Protein AF-A0AAD5PDT8-F1 (afdb_monomer_lite)

Sequence (99 aa):
MDTKLATRLEVLADNSLPTVYERNRLKQLKLNYDKYEATIQKNLTQLRDGLKTLEQQLAEEEESGVTDTKPHEDQLIQLQVKVDKLEVLLGNNDDERAR

Secondary structure (DSSP, 8-state):
--HHHHHHHHHHHHHHHHHHHHHHHHHHTT---HHHHHHHHHHHHHHHHHHHHHHHHHHHHHHTT-S--HHHHHHHHHHHHHHHHHHHHHHHHHHTT--

Radius of gyration: 16.23 Å; chains: 1; bounding box: 42×20×45 Å

Structure (mmCIF, N/CA/C/O backbone):
data_AF-A0AAD5PDT8-F1
#
_entry.id   AF-A0AAD5PDT8-F1
#
loop_
_atom_site.group_PDB
_atom_site.id
_atom_site.type_symbol
_atom_site.label_atom_id
_atom_site.label_alt_id
_atom_site.label_comp_id
_atom_site.label_asym_id
_atom_site.label_entity_id
_atom_site.label_seq_id
_atom_site.pdbx_PDB_ins_code
_atom_site.Cartn_x
_atom_site.Cartn_y
_atom_site.Cartn_z
_atom_site.occupancy
_atom_site.B_iso_or_equiv
_atom_site.auth_seq_id
_atom_site.auth_comp_id
_atom_site.auth_asym_id
_atom_site.auth_atom_id
_atom_site.pdbx_PDB_model_num
ATOM 1 N N . MET A 1 1 ? 13.331 1.578 -12.427 1.00 85.50 1 MET A N 1
ATOM 2 C CA . MET A 1 1 ? 12.405 1.698 -11.314 1.00 85.50 1 MET A CA 1
ATOM 3 C C . MET A 1 1 ? 13.212 1.965 -10.055 1.00 85.50 1 MET A C 1
ATOM 5 O O . MET A 1 1 ? 14.273 1.373 -9.865 1.00 85.50 1 MET A O 1
ATOM 9 N N . ASP A 1 2 ? 12.744 2.859 -9.186 1.00 90.06 2 ASP A N 1
ATOM 10 C CA . ASP A 1 2 ? 13.375 3.128 -7.894 1.00 90.06 2 ASP A CA 1
ATOM 11 C C . ASP A 1 2 ? 13.110 1.975 -6.910 1.00 90.06 2 ASP A C 1
ATOM 13 O O . ASP A 1 2 ? 12.076 1.895 -6.242 1.00 90.06 2 ASP A O 1
ATOM 17 N N . THR A 1 3 ? 14.090 1.083 -6.784 1.00 89.25 3 THR A N 1
ATOM 18 C CA . THR A 1 3 ? 14.032 -0.069 -5.874 1.00 89.25 3 THR A CA 1
ATOM 19 C C . THR A 1 3 ? 13.965 0.338 -4.401 1.00 89.25 3 THR A C 1
ATOM 21 O O . THR A 1 3 ? 13.364 -0.373 -3.597 1.00 89.25 3 THR A O 1
ATOM 24 N N . LYS A 1 4 ? 14.506 1.506 -4.019 1.00 92.81 4 LYS A N 1
ATOM 25 C CA . LYS A 1 4 ? 14.421 2.002 -2.635 1.00 92.81 4 LYS A CA 1
ATOM 26 C C . LYS A 1 4 ? 13.009 2.458 -2.311 1.00 92.81 4 LYS A C 1
ATOM 28 O O . LYS A 1 4 ? 12.538 2.222 -1.196 1.00 92.81 4 LYS A O 1
ATOM 33 N N . LEU A 1 5 ? 12.349 3.125 -3.256 1.00 92.50 5 LEU A N 1
ATOM 34 C CA . LEU A 1 5 ? 10.937 3.467 -3.128 1.00 92.50 5 LEU A CA 1
ATOM 35 C C . LEU A 1 5 ? 10.099 2.191 -3.000 1.00 92.50 5 LEU A C 1
ATOM 37 O O . LEU A 1 5 ? 9.337 2.085 -2.044 1.00 92.50 5 LEU A O 1
ATOM 41 N N . ALA A 1 6 ? 10.314 1.197 -3.864 1.00 91.88 6 ALA A N 1
ATOM 42 C CA . ALA A 1 6 ? 9.591 -0.074 -3.809 1.00 91.88 6 ALA A CA 1
ATOM 43 C C . ALA A 1 6 ? 9.722 -0.778 -2.445 1.00 91.88 6 ALA A C 1
ATOM 45 O O . ALA A 1 6 ? 8.715 -1.126 -1.832 1.00 91.88 6 ALA A O 1
ATOM 46 N N . THR A 1 7 ? 10.934 -0.883 -1.890 1.00 93.69 7 THR A N 1
ATOM 47 C CA . THR A 1 7 ? 11.143 -1.455 -0.546 1.00 93.69 7 THR A CA 1
ATOM 48 C C . THR A 1 7 ? 10.466 -0.638 0.559 1.00 93.69 7 THR A C 1
ATOM 50 O O . THR A 1 7 ? 9.931 -1.199 1.513 1.00 93.69 7 THR A O 1
ATOM 53 N N . ARG A 1 8 ? 10.458 0.698 0.462 1.00 95.31 8 ARG A N 1
ATOM 54 C CA . ARG A 1 8 ? 9.752 1.547 1.439 1.00 95.31 8 ARG A CA 1
ATOM 55 C C . ARG A 1 8 ? 8.244 1.327 1.398 1.00 95.31 8 ARG A C 1
ATOM 57 O O . ARG A 1 8 ? 7.628 1.272 2.460 1.00 95.31 8 ARG A O 1
ATOM 64 N N . LEU A 1 9 ? 7.666 1.203 0.204 1.00 94.75 9 LEU A N 1
ATOM 65 C CA . LEU A 1 9 ? 6.246 0.892 0.042 1.00 94.75 9 LEU A CA 1
ATOM 66 C C . LEU A 1 9 ? 5.929 -0.504 0.573 1.00 94.75 9 LEU A C 1
ATOM 68 O O . LEU A 1 9 ? 4.901 -0.686 1.215 1.00 94.75 9 LEU A O 1
ATOM 72 N N . GLU A 1 10 ? 6.838 -1.460 0.397 1.00 94.31 10 GLU A N 1
ATOM 73 C CA . GLU A 1 10 ? 6.676 -2.805 0.936 1.00 94.31 10 GLU A CA 1
ATOM 74 C C . GLU A 1 10 ? 6.577 -2.798 2.464 1.00 94.31 10 GLU A C 1
ATOM 76 O O . GLU A 1 10 ? 5.608 -3.296 3.037 1.00 94.31 10 GLU A O 1
ATOM 81 N N . VAL A 1 11 ? 7.528 -2.133 3.123 1.00 95.19 11 VAL A N 1
ATOM 82 C CA . VAL A 1 11 ? 7.529 -1.966 4.581 1.00 95.19 11 VAL A CA 1
ATOM 83 C C . VAL A 1 11 ? 6.292 -1.195 5.051 1.00 95.19 11 VAL A C 1
ATOM 85 O O . VAL A 1 11 ? 5.722 -1.507 6.097 1.00 95.19 11 VAL A O 1
ATOM 88 N N . LEU A 1 12 ? 5.851 -0.187 4.296 1.00 95.25 12 LEU A N 1
ATOM 89 C CA . LEU A 1 12 ? 4.644 0.570 4.616 1.00 95.25 12 LEU A CA 1
ATOM 90 C C . LEU A 1 12 ? 3.381 -0.299 4.518 1.00 95.25 12 LEU A C 1
ATOM 92 O O . LEU A 1 12 ? 2.519 -0.205 5.395 1.00 95.25 12 LEU A O 1
ATOM 96 N N . ALA A 1 13 ? 3.274 -1.153 3.499 1.00 93.94 13 ALA A N 1
ATOM 97 C CA . ALA A 1 13 ? 2.159 -2.079 3.333 1.00 93.94 13 ALA A CA 1
ATOM 98 C C . ALA A 1 13 ? 2.125 -3.106 4.475 1.00 93.94 13 ALA A C 1
ATOM 100 O O . ALA A 1 13 ? 1.091 -3.272 5.128 1.00 93.94 13 ALA A O 1
ATOM 101 N N . ASP A 1 14 ? 3.273 -3.710 4.789 1.00 93.81 14 ASP A N 1
ATOM 102 C CA . ASP A 1 14 ? 3.390 -4.712 5.850 1.00 93.81 14 ASP A CA 1
ATOM 103 C C . ASP A 1 14 ? 3.058 -4.117 7.232 1.00 93.81 14 ASP A C 1
ATOM 105 O O . ASP A 1 14 ? 2.330 -4.726 8.015 1.00 93.81 14 ASP A O 1
ATOM 109 N N . ASN A 1 15 ? 3.493 -2.884 7.514 1.00 93.25 15 ASN A N 1
ATOM 110 C CA . ASN A 1 15 ? 3.171 -2.187 8.768 1.00 93.25 15 ASN A CA 1
ATOM 111 C C . ASN A 1 15 ? 1.721 -1.677 8.836 1.00 93.25 15 ASN A C 1
ATOM 113 O O . ASN A 1 15 ? 1.175 -1.463 9.925 1.00 93.25 15 ASN A O 1
ATOM 117 N N . SER A 1 16 ? 1.073 -1.475 7.689 1.00 93.81 16 SER A N 1
ATOM 118 C CA . SER A 1 16 ? -0.331 -1.057 7.640 1.00 93.81 16 SER A CA 1
ATOM 119 C C . SER A 1 16 ? -1.279 -2.214 7.951 1.00 93.81 16 SER A C 1
ATOM 121 O O . SER A 1 16 ? -2.343 -1.986 8.528 1.00 93.81 16 SER A O 1
ATOM 123 N N . LEU A 1 17 ? -0.879 -3.455 7.662 1.00 93.31 17 LEU A N 1
ATOM 124 C CA . LEU A 1 17 ? -1.707 -4.642 7.863 1.00 93.31 17 LEU A CA 1
ATOM 125 C C . LEU A 1 17 ? -2.147 -4.845 9.334 1.00 93.31 17 LEU A C 1
ATOM 127 O O . LEU A 1 17 ? -3.356 -4.945 9.565 1.00 93.31 17 LEU A O 1
ATOM 131 N N . PRO A 1 18 ? -1.259 -4.823 10.354 1.00 92.69 18 PRO A N 1
ATOM 132 C CA . PRO A 1 18 ? -1.673 -4.890 11.760 1.00 92.69 18 PRO A CA 1
ATOM 133 C C . PRO A 1 18 ? -2.620 -3.758 12.170 1.00 92.69 18 PRO A C 1
ATOM 135 O O . PRO A 1 18 ? -3.553 -3.971 12.944 1.00 92.69 18 PRO A O 1
ATOM 138 N N . THR A 1 19 ? -2.401 -2.557 11.627 1.00 92.69 19 THR A N 1
ATOM 139 C CA . THR A 1 19 ? -3.216 -1.372 11.925 1.00 92.69 19 THR A CA 1
ATOM 140 C C . THR A 1 19 ? -4.644 -1.546 11.404 1.00 92.69 19 THR A C 1
ATOM 142 O O . THR A 1 19 ? -5.603 -1.249 12.117 1.00 92.69 19 THR A O 1
ATOM 145 N N . VAL A 1 20 ? -4.797 -2.090 10.191 1.00 93.56 20 VAL A N 1
ATOM 146 C CA . VAL A 1 20 ? -6.102 -2.438 9.607 1.00 93.56 20 VAL A CA 1
ATOM 147 C C . VAL A 1 20 ? -6.802 -3.521 10.430 1.00 93.56 20 VAL A C 1
ATOM 149 O O . VAL A 1 20 ? -7.981 -3.369 10.751 1.00 93.56 20 VAL A O 1
ATOM 152 N N . TYR A 1 21 ? -6.090 -4.577 10.834 1.00 92.44 21 TYR A N 1
ATOM 153 C CA . TYR A 1 21 ? -6.668 -5.632 11.672 1.00 92.44 21 TYR A CA 1
ATOM 154 C C . TYR A 1 21 ? -7.176 -5.107 13.017 1.00 92.44 21 TYR A C 1
ATOM 156 O O . TYR A 1 21 ? -8.303 -5.420 13.402 1.00 92.44 21 TYR A O 1
ATOM 164 N N . GLU A 1 22 ? -6.395 -4.281 13.717 1.00 91.38 22 GLU A N 1
ATOM 165 C CA . GLU A 1 22 ? -6.820 -3.720 15.003 1.00 91.38 22 GLU A CA 1
ATOM 166 C C . GLU A 1 22 ? -8.006 -2.759 14.833 1.00 91.38 22 GLU A C 1
ATOM 168 O O . GLU A 1 22 ? -8.982 -2.852 15.579 1.00 91.38 22 GLU A O 1
ATOM 173 N N . ARG A 1 23 ? -7.996 -1.901 13.801 1.00 93.06 23 ARG A N 1
ATOM 174 C CA . ARG A 1 23 ? -9.149 -1.048 13.456 1.00 93.06 23 ARG A CA 1
ATOM 175 C C . ARG A 1 23 ? -10.408 -1.882 13.243 1.00 93.06 23 ARG A C 1
ATOM 177 O O . ARG A 1 23 ? -11.459 -1.561 13.796 1.00 93.06 23 ARG A O 1
ATOM 184 N N . ASN A 1 24 ? -10.308 -2.962 12.473 1.00 91.12 24 ASN A N 1
ATOM 185 C CA . ASN A 1 24 ? -11.431 -3.846 12.176 1.00 91.12 24 ASN A CA 1
ATOM 186 C C . ASN A 1 24 ? -11.937 -4.569 13.429 1.00 91.12 24 ASN A C 1
ATOM 188 O O . ASN A 1 24 ? -13.142 -4.604 13.675 1.00 91.12 24 ASN A O 1
ATOM 192 N N . ARG A 1 25 ? -11.030 -5.061 14.278 1.00 91.50 25 ARG A N 1
ATOM 193 C CA . ARG A 1 25 ? -11.372 -5.663 15.571 1.00 91.50 25 ARG A CA 1
ATOM 194 C C . ARG A 1 25 ? -12.123 -4.681 16.474 1.00 91.50 25 ARG A C 1
ATOM 196 O O . ARG A 1 25 ? -13.152 -5.035 17.047 1.00 91.50 25 ARG A O 1
ATOM 203 N N . LEU A 1 26 ? -11.664 -3.435 16.575 1.00 90.94 26 LEU A N 1
ATOM 204 C CA . LEU A 1 26 ? -12.336 -2.400 17.367 1.00 90.94 26 LEU A CA 1
ATOM 205 C C . LEU A 1 26 ? -13.704 -2.019 16.789 1.00 90.94 26 LEU A C 1
ATOM 207 O O . LEU A 1 26 ? -14.666 -1.906 17.551 1.00 90.94 26 LEU A O 1
ATOM 211 N N . LYS A 1 27 ? -13.824 -1.914 15.457 1.00 89.38 27 LYS A N 1
ATOM 212 C CA . LYS A 1 27 ? -15.109 -1.721 14.759 1.00 89.38 27 LYS A CA 1
ATOM 213 C C . LYS A 1 27 ? -16.085 -2.860 15.070 1.00 89.38 27 LYS A C 1
ATOM 215 O O . LYS A 1 27 ? -17.260 -2.618 15.359 1.00 89.38 27 LYS A O 1
ATOM 220 N N . GLN A 1 28 ? -15.611 -4.107 15.083 1.00 89.50 28 GLN A N 1
ATOM 221 C CA . GLN A 1 28 ? -16.437 -5.264 15.431 1.00 89.50 28 GLN A CA 1
ATOM 222 C C . GLN A 1 28 ? -16.940 -5.204 16.879 1.00 89.50 28 GLN A C 1
ATOM 224 O O . GLN A 1 28 ? -18.124 -5.460 17.117 1.00 89.50 28 GLN A O 1
ATOM 229 N N . LEU A 1 29 ? -16.079 -4.790 17.811 1.00 91.81 29 LEU A N 1
ATOM 230 C CA . LEU A 1 29 ? -16.392 -4.613 19.232 1.00 91.81 29 LEU A CA 1
ATOM 231 C C . LEU A 1 29 ? -17.188 -3.332 19.546 1.00 91.81 29 LEU A C 1
ATOM 233 O O . LEU A 1 29 ? -17.520 -3.106 20.707 1.00 91.81 29 LEU A O 1
ATOM 237 N N . LYS A 1 30 ? -17.509 -2.502 18.539 1.00 90.00 30 LYS A N 1
ATOM 238 C CA . LYS A 1 30 ? -18.164 -1.188 18.701 1.00 90.00 30 LYS A CA 1
ATOM 239 C C . LYS A 1 30 ? -17.392 -0.250 19.646 1.00 90.00 30 LYS A C 1
ATOM 241 O O . LYS A 1 30 ? -17.988 0.537 20.378 1.00 90.00 30 LYS A O 1
ATOM 246 N N . LEU A 1 31 ? -16.065 -0.355 19.638 1.00 91.69 31 LEU A N 1
ATOM 247 C CA . LEU A 1 31 ? -15.155 0.523 20.372 1.00 91.69 31 LEU A CA 1
ATOM 248 C C . LEU A 1 31 ? -14.658 1.653 19.464 1.00 91.69 31 LEU A C 1
ATOM 250 O O . LEU A 1 31 ? -14.809 1.592 18.247 1.00 91.69 31 LEU A O 1
ATOM 254 N N . ASN A 1 32 ? -14.036 2.676 20.053 1.00 88.81 32 ASN A N 1
ATOM 255 C CA . ASN A 1 32 ? -13.476 3.792 19.294 1.00 88.81 32 ASN A CA 1
ATOM 256 C C . ASN A 1 32 ? -12.320 3.317 18.389 1.00 88.81 32 ASN A C 1
ATOM 258 O O . ASN A 1 32 ? -11.221 3.023 18.872 1.00 88.81 32 ASN A O 1
ATOM 262 N N . TYR A 1 33 ? -12.586 3.262 17.083 1.00 88.94 33 TYR A N 1
ATOM 263 C CA . TYR A 1 33 ? -11.627 2.902 16.039 1.00 88.94 33 TYR A CA 1
ATOM 264 C C . TYR A 1 33 ? -11.173 4.108 15.196 1.00 88.94 33 TYR A C 1
ATOM 266 O O . TYR A 1 33 ? -10.228 3.970 14.417 1.00 88.94 33 TYR A O 1
ATOM 274 N N . ASP A 1 34 ? -11.774 5.288 15.388 1.00 87.69 34 ASP A N 1
ATOM 275 C CA . ASP A 1 34 ? -11.556 6.506 14.586 1.00 87.69 34 ASP A CA 1
ATOM 276 C C . ASP A 1 34 ? -10.089 6.946 14.589 1.00 87.69 34 ASP A C 1
ATOM 278 O O . ASP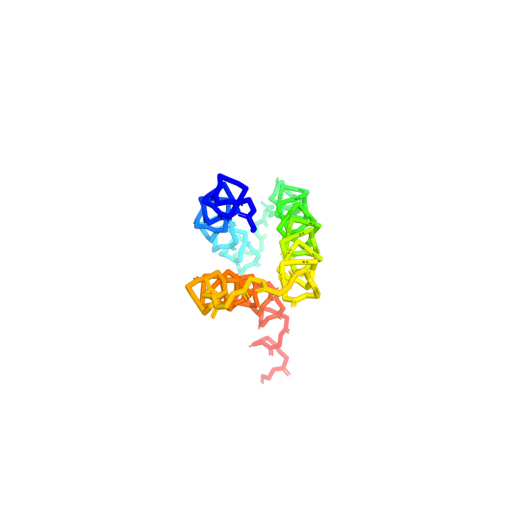 A 1 34 ? -9.552 7.417 13.586 1.00 87.69 34 ASP A O 1
ATOM 282 N N . LYS A 1 35 ? -9.395 6.706 15.710 1.00 87.38 35 LYS A N 1
ATOM 283 C CA . LYS A 1 35 ? -7.965 7.013 15.865 1.00 87.38 35 LYS A CA 1
ATOM 284 C C . LYS A 1 35 ? -7.067 6.309 14.838 1.00 87.38 35 LYS A C 1
ATOM 286 O O . LYS A 1 35 ? -5.945 6.758 14.627 1.00 87.38 35 LYS A O 1
ATOM 291 N N . TYR A 1 36 ? -7.533 5.221 14.221 1.00 89.81 36 TYR A N 1
ATOM 292 C CA . TYR A 1 36 ? -6.790 4.490 13.194 1.00 89.81 36 TYR A CA 1
ATOM 293 C C . TYR A 1 36 ? -7.154 4.910 11.769 1.00 89.81 36 TYR A C 1
ATOM 295 O O . TYR A 1 36 ? -6.352 4.687 10.865 1.00 89.81 36 TYR A O 1
ATOM 303 N N . GLU A 1 37 ? -8.319 5.524 11.542 1.00 88.19 37 GLU A N 1
ATOM 304 C CA . GLU A 1 37 ? -8.783 5.830 10.184 1.00 88.19 37 GLU A CA 1
ATOM 305 C C . GLU A 1 37 ? -7.873 6.824 9.473 1.00 88.19 37 GLU A C 1
ATOM 307 O O . GLU A 1 37 ? -7.459 6.568 8.345 1.00 88.19 37 GLU A O 1
ATOM 312 N N . ALA A 1 38 ? -7.482 7.906 10.151 1.00 90.50 38 ALA A N 1
ATOM 313 C CA . ALA A 1 38 ? -6.589 8.907 9.573 1.00 90.50 38 ALA A CA 1
ATOM 314 C C . ALA A 1 38 ? -5.218 8.312 9.200 1.00 90.50 38 ALA A C 1
ATOM 316 O O . ALA A 1 38 ? -4.670 8.615 8.140 1.00 90.50 38 ALA A O 1
ATOM 317 N N . THR A 1 39 ? -4.666 7.436 10.048 1.00 92.00 39 THR A N 1
ATOM 318 C CA . THR A 1 39 ? -3.388 6.761 9.781 1.00 92.00 39 THR A CA 1
ATOM 319 C C . THR A 1 39 ? -3.506 5.789 8.613 1.00 92.00 39 THR A C 1
ATOM 321 O O . THR A 1 39 ? -2.659 5.806 7.725 1.00 92.00 39 THR A O 1
ATOM 324 N N . ILE A 1 40 ? -4.564 4.977 8.579 1.00 92.56 40 ILE A N 1
ATOM 325 C CA . ILE A 1 40 ? -4.804 4.018 7.497 1.00 92.56 40 ILE A CA 1
ATOM 326 C C . ILE A 1 40 ? -4.998 4.749 6.167 1.00 92.56 40 ILE A C 1
ATOM 328 O O . ILE A 1 40 ? -4.347 4.398 5.188 1.00 92.56 40 ILE A O 1
ATOM 332 N N . GLN A 1 41 ? -5.832 5.792 6.134 1.00 92.06 41 GLN A N 1
ATOM 333 C CA . GLN A 1 41 ? -6.051 6.593 4.928 1.00 92.06 41 GLN A CA 1
ATOM 334 C C . GLN A 1 41 ? -4.749 7.221 4.434 1.00 92.06 41 GLN A C 1
ATOM 336 O O . GLN A 1 41 ? -4.431 7.113 3.254 1.00 92.06 41 GLN A O 1
ATOM 341 N N . LYS A 1 42 ? -3.954 7.813 5.334 1.00 94.25 42 LYS A N 1
ATOM 342 C CA . LYS A 1 42 ? -2.649 8.378 4.977 1.00 94.25 42 LYS A CA 1
ATOM 343 C C . LYS A 1 42 ? -1.719 7.324 4.373 1.00 94.25 42 LYS A C 1
ATOM 345 O O . LYS A 1 42 ? -1.094 7.593 3.350 1.00 94.25 42 LYS A O 1
ATOM 350 N N . ASN A 1 43 ? -1.626 6.147 4.990 1.00 94.12 43 ASN A N 1
ATOM 351 C CA . ASN A 1 43 ? -0.762 5.076 4.503 1.00 94.12 43 ASN A CA 1
ATOM 352 C C . ASN A 1 43 ? -1.229 4.562 3.135 1.00 94.12 43 ASN A C 1
ATOM 354 O O . ASN A 1 43 ? -0.400 4.381 2.251 1.00 94.12 43 ASN A O 1
ATOM 358 N N . LEU A 1 44 ? -2.538 4.389 2.929 1.00 93.62 44 LEU A N 1
ATOM 359 C CA . LEU A 1 44 ? -3.092 3.993 1.631 1.00 93.62 44 LEU A CA 1
ATOM 360 C C . LEU A 1 44 ? -2.828 5.033 0.544 1.00 93.62 44 LEU A C 1
ATOM 362 O O . LEU A 1 44 ? -2.436 4.663 -0.557 1.00 93.62 44 LEU A O 1
ATOM 366 N N . THR A 1 45 ? -2.988 6.324 0.842 1.00 94.81 45 THR A N 1
ATOM 367 C CA . THR A 1 45 ? -2.655 7.389 -0.112 1.00 94.81 45 THR A CA 1
ATOM 368 C C . THR A 1 45 ? -1.180 7.326 -0.503 1.00 94.81 45 THR A C 1
ATOM 370 O O . THR A 1 45 ? -0.863 7.316 -1.686 1.00 94.81 45 THR A O 1
ATOM 373 N N . GLN A 1 46 ? -0.275 7.183 0.472 1.00 94.88 46 GLN A N 1
ATOM 374 C CA . GLN A 1 46 ? 1.159 7.041 0.199 1.00 94.88 46 GLN A CA 1
ATOM 375 C C . GLN A 1 46 ? 1.489 5.792 -0.630 1.00 94.88 46 GLN A C 1
ATOM 377 O O . GLN A 1 46 ? 2.347 5.856 -1.508 1.00 94.88 46 GLN A O 1
ATOM 382 N N . LEU A 1 47 ? 0.811 4.671 -0.369 1.00 94.50 47 LEU A N 1
ATOM 383 C CA . LEU A 1 47 ? 0.967 3.437 -1.138 1.00 94.50 47 LEU A CA 1
ATOM 384 C C . LEU A 1 47 ? 0.505 3.613 -2.589 1.00 94.50 47 LEU A C 1
ATOM 386 O O . LEU A 1 47 ? 1.240 3.241 -3.498 1.00 94.50 47 LEU A O 1
ATOM 390 N N . ARG A 1 48 ? -0.658 4.234 -2.812 1.00 94.94 48 ARG A N 1
ATOM 391 C CA . ARG A 1 48 ? -1.211 4.498 -4.152 1.00 94.94 48 ARG A CA 1
ATOM 392 C C . ARG A 1 48 ? -0.348 5.470 -4.956 1.00 94.94 48 ARG A C 1
ATOM 394 O O . ARG A 1 48 ? -0.020 5.189 -6.105 1.00 94.94 48 ARG A O 1
ATOM 401 N N . ASP A 1 49 ? 0.059 6.581 -4.347 1.00 96.12 49 ASP A N 1
ATOM 402 C CA . ASP A 1 49 ? 0.910 7.581 -5.003 1.00 96.12 49 ASP A CA 1
ATOM 403 C C . ASP A 1 49 ? 2.294 7.000 -5.336 1.00 96.12 49 ASP A C 1
ATOM 405 O O . ASP A 1 49 ? 2.852 7.238 -6.412 1.00 96.12 49 ASP A O 1
ATOM 409 N N . GLY A 1 50 ? 2.841 6.194 -4.421 1.00 94.56 50 GLY A N 1
ATOM 410 C CA . GLY A 1 50 ? 4.095 5.481 -4.623 1.00 94.56 50 GLY A CA 1
ATOM 411 C C . GLY A 1 50 ? 4.013 4.449 -5.747 1.00 94.56 50 GLY A C 1
ATOM 412 O O . GLY A 1 50 ? 4.890 4.436 -6.608 1.00 94.56 50 GLY A O 1
ATOM 413 N N . LEU A 1 51 ? 2.955 3.631 -5.777 1.00 94.56 51 LEU A N 1
ATOM 414 C CA . LEU A 1 51 ? 2.705 2.661 -6.849 1.00 94.56 51 LEU A CA 1
ATOM 415 C C . LEU A 1 51 ? 2.620 3.343 -8.212 1.00 94.56 51 LEU A C 1
ATOM 417 O O . LEU A 1 51 ? 3.324 2.939 -9.130 1.00 94.56 51 LEU A O 1
ATOM 421 N N . LYS A 1 52 ? 1.862 4.439 -8.314 1.00 95.88 52 LYS A N 1
ATOM 422 C CA . LYS A 1 52 ? 1.755 5.220 -9.551 1.00 95.88 52 LYS A CA 1
ATOM 423 C C . LYS A 1 52 ? 3.110 5.758 -10.022 1.00 95.88 52 LYS A C 1
ATOM 425 O O . LYS A 1 52 ? 3.388 5.804 -11.217 1.00 95.88 52 LYS A O 1
ATOM 430 N N . THR A 1 53 ? 3.967 6.160 -9.084 1.00 95.56 53 THR A N 1
ATOM 431 C CA . THR A 1 53 ? 5.330 6.608 -9.403 1.00 95.56 53 THR A CA 1
ATOM 432 C C . THR A 1 53 ? 6.184 5.455 -9.937 1.00 95.56 53 THR A C 1
ATOM 434 O O . THR A 1 53 ? 6.903 5.638 -10.915 1.00 95.56 53 THR A O 1
ATOM 437 N N . LEU A 1 54 ? 6.107 4.269 -9.325 1.00 93.88 54 LEU A N 1
ATOM 438 C CA . LEU A 1 54 ? 6.840 3.086 -9.786 1.00 93.88 54 LEU A CA 1
ATOM 439 C C . LEU A 1 54 ? 6.342 2.594 -11.152 1.00 93.88 54 LEU A C 1
ATOM 441 O O . LEU A 1 54 ? 7.167 2.264 -11.996 1.00 93.88 54 LEU A O 1
ATOM 445 N N . GLU A 1 55 ? 5.027 2.606 -11.385 1.00 94.44 55 GLU A N 1
ATOM 446 C CA . GLU A 1 55 ? 4.400 2.316 -12.683 1.00 94.44 55 G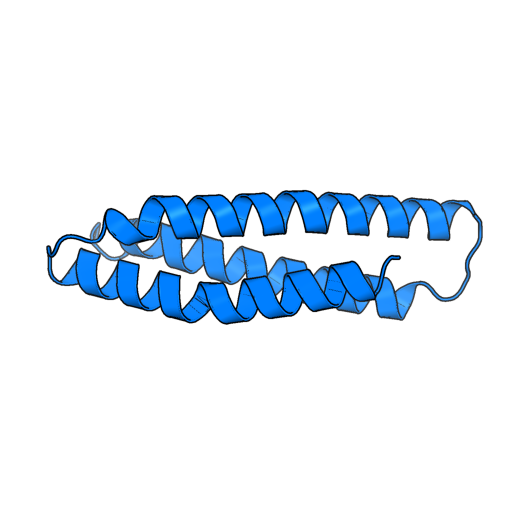LU A CA 1
ATOM 447 C C . GLU A 1 55 ? 4.939 3.236 -13.777 1.00 94.44 55 GLU A C 1
ATOM 449 O O . GLU A 1 55 ? 5.362 2.770 -14.833 1.00 94.44 55 GLU A O 1
ATOM 454 N N . GLN A 1 56 ? 4.975 4.544 -13.510 1.00 94.50 56 GLN A N 1
ATOM 455 C CA . GLN A 1 56 ? 5.495 5.511 -14.469 1.00 94.50 56 GLN A CA 1
ATOM 456 C C . GLN A 1 56 ? 6.985 5.275 -14.757 1.00 94.50 56 GLN A C 1
ATOM 458 O O . GLN A 1 56 ? 7.397 5.285 -15.912 1.00 94.50 56 GLN A O 1
ATOM 463 N N . GLN A 1 57 ? 7.788 5.013 -13.724 1.00 92.50 57 GLN A N 1
ATOM 464 C CA . GLN A 1 57 ? 9.212 4.720 -13.897 1.00 92.50 57 GLN A CA 1
ATOM 465 C C . GLN A 1 57 ? 9.460 3.426 -14.675 1.00 92.50 57 GLN A C 1
ATOM 467 O O . GLN A 1 57 ? 10.435 3.346 -15.416 1.00 92.50 57 GLN A O 1
ATOM 472 N N . LEU A 1 58 ? 8.621 2.406 -14.482 1.00 92.00 58 LEU A N 1
ATOM 473 C CA . LEU A 1 58 ? 8.712 1.158 -15.232 1.00 92.00 58 LEU A CA 1
ATOM 474 C C . LEU A 1 58 ? 8.392 1.398 -16.712 1.00 92.00 58 LEU A C 1
ATOM 476 O O . LEU A 1 58 ? 9.157 0.975 -17.571 1.00 92.00 58 LEU A O 1
ATOM 480 N N . ALA A 1 59 ? 7.333 2.157 -16.999 1.00 90.75 59 ALA A N 1
ATOM 481 C CA . ALA A 1 59 ? 6.974 2.531 -18.365 1.00 90.75 59 ALA A CA 1
ATOM 482 C C . ALA A 1 59 ? 8.091 3.333 -19.064 1.00 90.75 59 ALA A C 1
ATOM 484 O O . ALA A 1 59 ? 8.409 3.071 -20.222 1.00 90.75 59 ALA A O 1
ATOM 485 N N . GLU A 1 60 ? 8.733 4.268 -18.356 1.00 92.06 60 GLU A N 1
ATOM 486 C CA . GLU A 1 60 ? 9.880 5.032 -18.872 1.00 92.06 60 GLU A CA 1
ATOM 487 C C . GLU A 1 60 ? 11.104 4.131 -19.161 1.00 92.06 60 GLU A C 1
ATOM 489 O O . GLU A 1 60 ? 11.827 4.342 -20.139 1.00 92.06 60 GLU A O 1
ATOM 494 N N . GLU A 1 61 ? 11.348 3.098 -18.347 1.00 88.75 61 GLU A N 1
ATOM 495 C CA . GLU A 1 61 ? 12.404 2.105 -18.605 1.00 88.75 61 GLU A CA 1
ATOM 496 C C . GLU A 1 61 ? 12.121 1.262 -19.849 1.00 88.75 61 GLU A C 1
ATOM 498 O O . GLU A 1 61 ? 13.014 1.041 -20.669 1.00 88.75 61 GLU A O 1
ATOM 503 N N . GLU A 1 62 ? 10.877 0.828 -20.021 1.00 88.50 62 GLU A N 1
ATOM 504 C CA . GLU A 1 62 ? 10.461 0.063 -21.196 1.00 88.50 62 GLU A CA 1
ATOM 505 C C . GLU A 1 62 ? 10.550 0.901 -22.477 1.00 88.50 62 GLU A C 1
ATOM 507 O O . GLU A 1 62 ? 11.077 0.434 -23.489 1.00 88.50 62 GLU A O 1
ATOM 512 N N . GLU A 1 63 ? 10.116 2.163 -22.429 1.00 89.12 63 GLU A N 1
ATOM 513 C CA . GLU A 1 63 ? 10.191 3.088 -23.566 1.00 89.12 63 GLU A CA 1
ATOM 514 C C . GLU A 1 63 ? 11.640 3.448 -23.930 1.00 89.12 63 GLU A C 1
ATOM 516 O O . GLU A 1 63 ? 11.981 3.577 -25.107 1.00 89.12 63 GLU A O 1
ATOM 521 N N . SER A 1 64 ? 12.526 3.546 -22.934 1.00 88.12 64 SER A N 1
ATOM 522 C CA . SER A 1 64 ? 13.961 3.784 -23.151 1.00 88.12 64 SER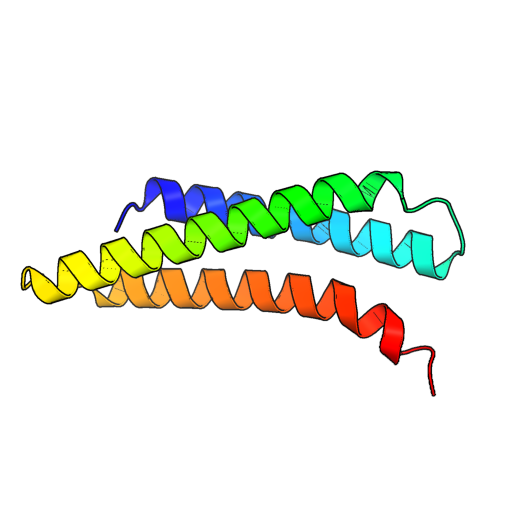 A CA 1
ATOM 523 C C . SER A 1 64 ? 14.735 2.547 -23.632 1.00 88.12 64 SER A C 1
ATOM 525 O O . SER A 1 64 ? 15.932 2.643 -23.916 1.00 88.12 64 SER A O 1
ATOM 527 N N . GLY A 1 65 ? 14.059 1.404 -23.794 1.00 83.06 65 GLY A N 1
ATOM 528 C CA . GLY A 1 65 ? 14.633 0.183 -24.355 1.00 83.06 65 GLY A CA 1
ATOM 529 C C . GLY A 1 65 ? 15.420 -0.658 -23.351 1.00 83.06 65 GLY A C 1
ATOM 530 O O . GLY A 1 65 ? 16.266 -1.457 -23.762 1.00 83.06 65 GLY A O 1
ATOM 531 N N . VAL A 1 66 ? 15.168 -0.500 -22.046 1.00 83.75 66 VAL A N 1
ATOM 532 C CA . VAL A 1 66 ? 15.702 -1.408 -21.023 1.00 83.75 66 VAL A CA 1
ATOM 533 C C . VAL A 1 66 ? 15.078 -2.790 -21.228 1.00 83.75 66 VAL A C 1
ATOM 535 O O . VAL A 1 66 ? 13.868 -2.962 -21.168 1.00 83.75 66 VAL A O 1
ATOM 538 N N . THR A 1 67 ? 15.909 -3.798 -21.489 1.00 74.12 67 THR A N 1
ATOM 539 C CA . THR A 1 67 ? 15.442 -5.139 -21.887 1.00 74.12 67 THR A CA 1
ATOM 540 C C . THR A 1 67 ? 15.106 -6.076 -20.726 1.00 74.12 67 THR A C 1
ATOM 542 O O . THR A 1 67 ? 14.533 -7.137 -20.962 1.00 74.12 67 THR A O 1
ATOM 545 N N . ASP A 1 68 ? 15.484 -5.730 -19.493 1.00 84.31 68 ASP A N 1
ATOM 546 C CA . ASP A 1 68 ? 15.295 -6.576 -18.304 1.00 84.31 68 ASP A CA 1
ATOM 547 C C . ASP A 1 68 ? 14.490 -5.850 -17.215 1.00 84.31 68 ASP A C 1
ATOM 549 O O . ASP A 1 68 ? 15.000 -5.506 -16.151 1.00 84.31 68 ASP A O 1
ATOM 553 N N . THR A 1 69 ? 13.220 -5.568 -17.514 1.00 88.00 69 THR A N 1
ATOM 554 C CA . THR A 1 69 ? 12.269 -4.908 -16.599 1.00 88.00 69 THR A CA 1
ATOM 555 C C . THR A 1 69 ? 11.407 -5.893 -15.806 1.00 88.00 69 THR A C 1
ATOM 557 O O . THR A 1 69 ? 10.754 -5.498 -14.842 1.00 88.00 69 THR A O 1
ATOM 560 N N . LYS A 1 70 ? 11.448 -7.193 -16.134 1.00 88.69 70 LYS A N 1
ATOM 561 C CA . LYS A 1 70 ? 10.620 -8.230 -15.487 1.00 88.69 70 LYS A CA 1
ATOM 562 C C . LYS A 1 70 ? 10.731 -8.269 -13.959 1.00 88.69 70 LYS A C 1
ATOM 564 O O . LYS A 1 70 ? 9.695 -8.352 -13.309 1.00 88.69 70 LYS A O 1
ATOM 569 N N . PRO A 1 71 ? 11.927 -8.170 -13.343 1.00 90.00 71 PRO A N 1
ATOM 570 C CA . PRO A 1 71 ? 12.015 -8.165 -11.882 1.00 90.00 71 PRO A CA 1
ATOM 571 C C . PRO A 1 71 ? 11.317 -6.953 -11.249 1.00 90.00 71 PRO A C 1
ATOM 573 O O . PRO A 1 71 ? 10.788 -7.049 -10.143 1.00 90.00 71 PRO A O 1
ATOM 576 N N . HIS A 1 72 ? 11.316 -5.811 -11.943 1.00 90.06 72 HIS A N 1
ATOM 577 C CA . HIS A 1 72 ? 10.629 -4.601 -11.495 1.00 90.06 72 HIS A CA 1
ATOM 578 C C . HIS A 1 72 ? 9.107 -4.743 -11.644 1.00 90.06 72 HIS A C 1
ATOM 580 O O . HIS A 1 72 ? 8.374 -4.353 -10.738 1.00 90.06 72 HIS A O 1
ATOM 586 N N . GLU A 1 73 ? 8.643 -5.362 -12.733 1.00 90.81 73 GLU A N 1
ATOM 587 C CA . GLU A 1 73 ? 7.233 -5.706 -12.952 1.00 90.81 73 GLU A CA 1
ATOM 588 C C . GLU A 1 73 ? 6.712 -6.664 -11.868 1.00 90.81 73 GLU A C 1
ATOM 590 O O . GLU A 1 73 ? 5.719 -6.367 -11.204 1.00 90.81 73 GLU A O 1
ATOM 595 N N . ASP A 1 74 ? 7.426 -7.762 -11.604 1.00 93.81 74 ASP A N 1
ATOM 596 C CA . ASP A 1 74 ? 7.064 -8.732 -10.564 1.00 93.81 74 ASP A CA 1
ATOM 597 C C . ASP A 1 74 ? 6.961 -8.065 -9.184 1.00 93.81 74 ASP A C 1
ATOM 599 O O . ASP A 1 74 ? 6.029 -8.325 -8.415 1.00 93.81 74 ASP A O 1
ATOM 603 N N . GLN A 1 75 ? 7.906 -7.177 -8.859 1.00 91.88 75 GLN A N 1
ATOM 604 C CA . GLN A 1 75 ? 7.900 -6.441 -7.598 1.00 91.88 75 GLN A CA 1
ATOM 605 C C . GLN A 1 75 ? 6.714 -5.469 -7.506 1.00 91.88 75 GLN A C 1
ATOM 607 O O . GLN A 1 75 ? 6.083 -5.358 -6.450 1.00 91.88 75 GLN A O 1
ATOM 612 N N . LEU A 1 76 ? 6.390 -4.781 -8.602 1.00 93.31 76 LEU A N 1
ATOM 613 C CA . LEU A 1 76 ? 5.251 -3.873 -8.677 1.00 93.31 76 LEU A CA 1
ATOM 614 C C . LEU A 1 76 ? 3.925 -4.623 -8.490 1.00 93.31 76 LEU A C 1
ATOM 616 O O . LEU A 1 76 ? 3.102 -4.209 -7.673 1.00 93.31 76 LEU A O 1
ATOM 620 N N . ILE A 1 77 ? 3.759 -5.768 -9.158 1.00 94.50 77 ILE A N 1
ATOM 621 C CA . ILE A 1 77 ? 2.585 -6.639 -9.018 1.00 94.50 77 ILE A CA 1
ATOM 622 C C . ILE A 1 77 ? 2.437 -7.112 -7.568 1.00 94.50 77 ILE A C 1
ATOM 624 O O . ILE A 1 77 ? 1.344 -7.068 -7.001 1.00 94.50 77 ILE A O 1
ATOM 628 N N . GLN A 1 78 ? 3.527 -7.536 -6.921 1.00 94.12 78 GLN A N 1
ATOM 629 C CA . GLN A 1 78 ? 3.480 -7.949 -5.515 1.00 94.12 78 GLN A CA 1
ATOM 630 C C . GLN A 1 78 ? 3.015 -6.816 -4.592 1.00 94.12 78 GLN A C 1
ATOM 632 O O . GLN A 1 78 ? 2.213 -7.055 -3.684 1.00 94.12 78 GLN A O 1
ATOM 637 N N . LEU A 1 79 ? 3.485 -5.587 -4.825 1.00 93.88 79 LEU A N 1
ATOM 638 C CA . LEU A 1 79 ? 3.052 -4.412 -4.070 1.00 93.88 79 LEU A CA 1
ATOM 639 C C . LEU A 1 79 ? 1.576 -4.083 -4.318 1.00 93.88 79 LEU A C 1
ATOM 641 O O . LEU A 1 79 ? 0.849 -3.872 -3.347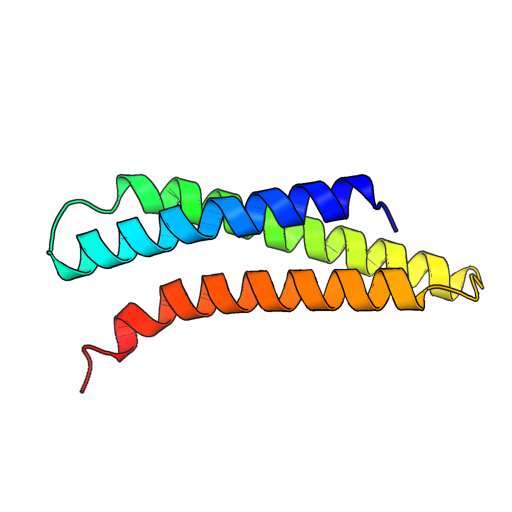 1.00 93.88 79 LEU A O 1
ATOM 645 N N . GLN A 1 80 ? 1.116 -4.102 -5.572 1.00 93.62 80 GLN A N 1
ATOM 646 C CA . GLN A 1 80 ? -0.296 -3.904 -5.923 1.00 93.62 80 GLN A CA 1
ATOM 647 C C . GLN A 1 80 ? -1.185 -4.923 -5.200 1.00 93.62 80 GLN A C 1
ATOM 649 O O . GLN A 1 80 ? -2.106 -4.541 -4.485 1.00 93.62 80 GLN A O 1
ATOM 654 N N . VAL A 1 81 ?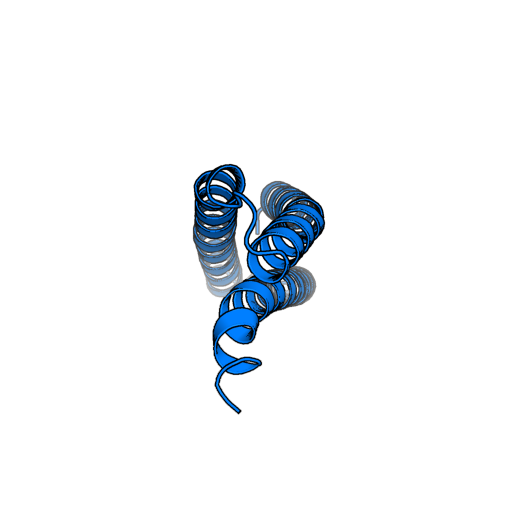 -0.826 -6.211 -5.239 1.00 95.25 81 VAL A N 1
ATOM 655 C CA . VAL A 1 81 ? -1.559 -7.273 -4.530 1.00 95.25 81 VAL A CA 1
ATOM 656 C C . VAL A 1 81 ? -1.608 -7.032 -3.016 1.00 95.25 81 VAL A C 1
ATOM 658 O O . VAL A 1 81 ? -2.617 -7.333 -2.372 1.00 95.25 81 VAL A O 1
ATOM 661 N N . LYS A 1 82 ? -0.531 -6.521 -2.402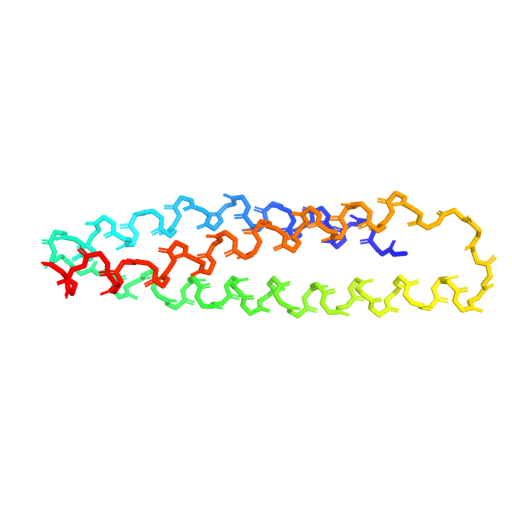 1.00 93.38 82 LYS A N 1
ATOM 662 C CA . LYS A 1 82 ? -0.535 -6.169 -0.970 1.00 93.38 82 LYS A CA 1
ATOM 663 C C . LYS A 1 82 ? -1.495 -5.008 -0.685 1.00 93.38 82 LYS A C 1
ATOM 665 O O . LYS A 1 82 ? -2.233 -5.080 0.298 1.00 93.38 82 LYS A O 1
ATOM 670 N N . VAL A 1 83 ? -1.509 -3.975 -1.527 1.00 93.12 83 VAL A N 1
ATOM 671 C CA . VAL A 1 83 ? -2.417 -2.825 -1.386 1.00 93.12 83 VAL A CA 1
ATOM 672 C C . VAL A 1 83 ? -3.870 -3.251 -1.573 1.00 93.12 83 VAL A C 1
ATOM 674 O O . VAL A 1 83 ? -4.686 -2.971 -0.697 1.00 93.12 83 VAL A O 1
ATOM 677 N N . ASP A 1 84 ? -4.176 -4.029 -2.608 1.00 92.06 84 ASP A N 1
ATOM 678 C CA . ASP A 1 84 ? -5.524 -4.549 -2.859 1.00 92.06 84 ASP A CA 1
ATOM 679 C C . ASP A 1 84 ? -6.047 -5.352 -1.665 1.00 92.06 84 ASP A C 1
ATOM 681 O O . ASP A 1 84 ? -7.183 -5.177 -1.228 1.00 92.06 84 ASP A O 1
ATOM 685 N N . LYS A 1 85 ? -5.202 -6.196 -1.057 1.00 92.50 85 LYS A N 1
ATOM 686 C CA . LYS A 1 85 ? -5.566 -6.929 0.167 1.00 92.50 85 LYS A CA 1
ATOM 687 C C . LYS A 1 85 ? -5.911 -5.993 1.325 1.00 92.50 85 LYS A C 1
ATOM 689 O O . LYS A 1 85 ? -6.857 -6.278 2.058 1.00 92.50 85 LYS A O 1
ATOM 694 N N . LEU A 1 86 ? -5.164 -4.903 1.515 1.00 92.25 86 LEU A N 1
ATOM 695 C CA . LEU A 1 86 ? -5.462 -3.914 2.557 1.00 92.25 86 LEU A CA 1
ATOM 696 C C . LEU A 1 86 ? -6.809 -3.229 2.300 1.00 92.25 86 LEU A C 1
ATOM 698 O O . LEU A 1 86 ? -7.591 -3.058 3.234 1.00 92.25 86 LEU A O 1
ATOM 702 N N . GLU A 1 87 ? -7.098 -2.883 1.048 1.00 90.19 87 GLU A N 1
ATOM 703 C CA . GLU A 1 87 ? -8.364 -2.263 0.651 1.00 90.19 87 GLU A CA 1
ATOM 704 C C . GLU A 1 87 ? -9.551 -3.213 0.831 1.00 90.19 87 GLU A C 1
ATOM 706 O O . GLU A 1 87 ? -10.559 -2.838 1.433 1.00 90.19 87 GLU A O 1
ATOM 711 N N . VAL A 1 88 ? -9.403 -4.473 0.420 1.00 90.94 88 VAL A N 1
ATOM 712 C CA . VAL A 1 88 ? -10.405 -5.524 0.634 1.00 90.94 88 VAL A CA 1
ATOM 713 C C . VAL A 1 88 ? -10.660 -5.744 2.126 1.00 90.94 88 VAL A C 1
ATOM 715 O O . VAL A 1 88 ? -11.811 -5.818 2.543 1.00 90.94 88 VAL A O 1
ATOM 718 N N . LEU A 1 89 ? -9.623 -5.794 2.968 1.00 89.06 89 LEU A N 1
ATOM 719 C CA . LEU A 1 89 ? -9.790 -5.931 4.423 1.00 89.06 89 LEU A CA 1
ATOM 720 C C . LEU A 1 89 ? -10.510 -4.732 5.058 1.00 89.06 89 LEU A C 1
ATOM 722 O O . LEU A 1 89 ? -11.164 -4.882 6.096 1.00 89.06 89 LEU A O 1
ATOM 726 N N . LEU A 1 90 ? -10.395 -3.546 4.460 1.00 86.56 90 LEU A N 1
ATOM 727 C CA . LEU A 1 90 ? -11.101 -2.351 4.910 1.00 86.56 90 LEU A CA 1
ATOM 728 C C . LEU A 1 90 ? -12.562 -2.324 4.455 1.00 86.56 90 LEU A C 1
ATOM 730 O O . LEU A 1 90 ? -13.397 -1.886 5.249 1.00 86.56 90 LEU A O 1
ATOM 734 N N . GLY A 1 91 ? -12.853 -2.806 3.240 1.00 77.88 91 GLY A N 1
ATOM 735 C CA . GLY A 1 91 ? -14.196 -2.857 2.647 1.00 77.88 91 GLY A CA 1
ATOM 736 C C . GLY A 1 91 ? -15.051 -4.052 3.089 1.00 77.88 91 GLY A C 1
ATOM 737 O O . GLY A 1 91 ? -16.218 -3.877 3.423 1.00 77.88 91 GLY A O 1
ATOM 738 N N . ASN A 1 92 ? -14.482 -5.256 3.207 1.00 59.50 92 ASN A N 1
ATOM 739 C CA . ASN A 1 92 ? -15.239 -6.478 3.537 1.00 59.50 92 ASN A CA 1
ATOM 740 C C . ASN A 1 92 ? -15.877 -6.465 4.937 1.00 59.50 92 ASN A C 1
ATOM 742 O O . ASN A 1 92 ? -16.816 -7.218 5.190 1.00 59.50 92 ASN A O 1
ATOM 746 N N . ASN A 1 93 ? -15.417 -5.604 5.852 1.00 54.16 93 ASN A N 1
ATOM 747 C CA . ASN A 1 93 ? -16.064 -5.449 7.160 1.00 54.16 93 ASN A CA 1
ATOM 748 C C . ASN A 1 93 ? -17.409 -4.703 7.102 1.00 54.16 93 ASN A C 1
ATOM 750 O O . ASN A 1 93 ? -18.106 -4.668 8.118 1.00 54.16 93 ASN A O 1
ATOM 754 N N . ASP A 1 94 ? -17.764 -4.089 5.970 1.00 51.31 94 ASP A N 1
ATOM 755 C CA . ASP A 1 94 ? -19.106 -3.540 5.752 1.00 51.31 94 ASP A CA 1
ATOM 756 C C . ASP A 1 94 ? -20.074 -4.595 5.176 1.00 51.31 94 ASP A C 1
ATOM 758 O O . ASP A 1 94 ? -21.241 -4.615 5.566 1.00 51.31 94 ASP A O 1
ATOM 762 N N . ASP A 1 95 ? -19.588 -5.548 4.369 1.00 49.19 95 ASP A N 1
ATOM 763 C CA . ASP A 1 95 ? -20.421 -6.581 3.729 1.00 49.19 95 ASP A CA 1
ATOM 764 C C . ASP A 1 95 ? -20.679 -7.830 4.594 1.00 49.19 95 ASP A C 1
ATOM 766 O O . ASP A 1 95 ? -21.770 -8.402 4.532 1.00 49.19 95 ASP A O 1
ATOM 770 N N . GLU A 1 96 ? -19.747 -8.249 5.463 1.00 48.47 96 GLU A N 1
ATOM 771 C CA . GLU A 1 96 ? -19.952 -9.419 6.348 1.00 48.47 96 GLU A CA 1
ATOM 772 C C . GLU A 1 96 ? -21.074 -9.226 7.388 1.00 48.47 96 GLU A C 1
ATOM 774 O O . GLU A 1 96 ? -21.499 -10.187 8.026 1.00 48.47 96 GLU A O 1
ATOM 779 N N . ARG A 1 97 ? -21.580 -7.998 7.563 1.00 44.44 97 ARG A N 1
ATOM 780 C CA . ARG A 1 97 ? -22.693 -7.676 8.475 1.00 44.44 97 ARG A CA 1
ATOM 781 C C . ARG A 1 97 ? -24.024 -7.393 7.771 1.00 44.44 97 ARG A C 1
ATOM 783 O O . ARG A 1 97 ? -25.006 -7.122 8.459 1.00 44.44 97 ARG A O 1
ATOM 790 N N . ALA A 1 98 ? -24.069 -7.441 6.438 1.00 45.03 98 ALA A N 1
ATOM 791 C CA . ALA A 1 98 ? -25.280 -7.198 5.647 1.00 45.03 98 ALA A CA 1
ATOM 792 C C . ALA A 1 98 ? -26.032 -8.487 5.241 1.00 45.03 98 ALA A C 1
ATOM 794 O O . ALA A 1 98 ? -27.016 -8.412 4.502 1.00 45.03 98 ALA A O 1
ATOM 795 N N . ARG A 1 99 ? -25.594 -9.660 5.715 1.00 36.97 99 ARG A N 1
ATOM 796 C CA . ARG A 1 99 ? -26.257 -10.966 5.546 1.00 36.97 99 ARG A CA 1
ATOM 797 C C . ARG A 1 99 ? -26.596 -11.572 6.900 1.00 36.97 99 ARG A C 1
ATOM 799 O O . ARG A 1 99 ? -27.621 -12.284 6.955 1.00 36.97 99 ARG A O 1
#

Foldseek 3Di:
DPVVLLVVLVVLLVVLVVLLVVLLVCVVVVHDSVVSPVVNVVSLVSLVVSLVVLVVVLVVCVVVPPPPSVVSVVSSVVSVVSSVVSVCSNPVSVVVPVD

Organism: NCBI:txid60185

pLDDT: mean 87.99, std 12.31, range [36.97, 96.12]